Protein AF-A0A923MKR8-F1 (afdb_monomer)

InterPro domains:
  IPR011204 Virulence protein RhuM-like [PF13310] (2-56)

Solvent-accessible surface area (backbone atoms only — not comparable to full-atom values): 5136 Å² total; per-residue (Å²): 115,64,75,82,70,70,60,87,75,53,78,69,57,51,51,56,52,51,54,51,52,36,53,74,71,71,41,80,77,76,88,57,76,82,76,65,51,71,68,59,51,52,52,52,52,52,52,53,48,50,55,50,48,58,57,48,71,72,47,75,49,72,69,54,49,54,50,52,53,50,51,54,57,49,52,54,52,50,55,60,56,70,78,101

Sequence (84 aa):
MQARRRIPMYMSDWIDTLDGFLKLSKHEILTHAGKISAAAAEKKAKEEYRKYKELQSAELSRGEKDYIAALESAEQKMLKKSDQ

Organism: NCBI:txid2763042

Radius of gyration: 29.44 Å; Cα contacts (8 Å, |Δi|>4): 11; chains: 1; bounding box: 64×30×73 Å

Structure (mmCIF, N/CA/C/O backbone):
data_AF-A0A923MKR8-F1
#
_entry.id   AF-A0A923MKR8-F1
#
loop_
_atom_site.group_PDB
_atom_site.id
_atom_site.type_symbol
_atom_site.label_atom_id
_atom_site.label_alt_id
_atom_site.label_comp_id
_atom_site.label_asym_id
_atom_site.label_entity_id
_atom_site.label_seq_id
_atom_site.pdbx_PDB_ins_code
_atom_site.Cartn_x
_atom_site.Cartn_y
_atom_site.Cartn_z
_atom_site.occupancy
_atom_site.B_iso_or_equiv
_atom_site.auth_seq_id
_atom_site.auth_comp_id
_atom_site.auth_asym_id
_atom_site.auth_atom_id
_atom_site.pdbx_PDB_model_num
ATOM 1 N N . MET A 1 1 ? 30.720 17.843 -9.900 1.00 57.28 1 MET A N 1
ATOM 2 C CA . MET A 1 1 ? 29.829 17.905 -11.080 1.00 57.28 1 MET A CA 1
ATOM 3 C C . MET A 1 1 ? 30.592 17.424 -12.307 1.00 57.28 1 MET A C 1
ATOM 5 O O . MET A 1 1 ? 31.501 18.124 -12.743 1.00 57.28 1 MET A O 1
ATOM 9 N N . GLN A 1 2 ? 30.282 16.229 -12.819 1.00 59.53 2 GLN A N 1
ATOM 10 C CA . GLN A 1 2 ? 30.979 15.592 -13.954 1.00 59.53 2 GLN A CA 1
ATOM 11 C C . GLN A 1 2 ? 30.995 16.469 -15.224 1.00 59.53 2 GLN A C 1
ATOM 13 O O . GLN A 1 2 ? 32.000 16.486 -15.928 1.00 59.53 2 GLN A O 1
ATOM 18 N N . ALA A 1 3 ? 29.980 17.320 -15.422 1.00 60.59 3 ALA A N 1
ATOM 19 C CA . ALA A 1 3 ? 29.939 18.325 -16.492 1.00 60.59 3 ALA A CA 1
ATOM 20 C C . ALA A 1 3 ? 31.133 19.306 -16.478 1.00 60.59 3 ALA A C 1
ATOM 22 O O . ALA A 1 3 ? 31.657 19.670 -17.527 1.00 60.59 3 ALA A O 1
ATOM 23 N N . ARG A 1 4 ? 31.644 19.680 -15.294 1.00 68.88 4 ARG A N 1
ATOM 24 C CA . ARG A 1 4 ? 32.844 20.533 -15.172 1.00 68.88 4 ARG A CA 1
ATOM 25 C C . ARG A 1 4 ? 34.132 19.821 -15.594 1.00 68.88 4 ARG A C 1
ATOM 27 O O . ARG A 1 4 ? 35.114 20.487 -15.890 1.00 68.88 4 ARG A O 1
ATOM 34 N N . ARG A 1 5 ? 34.131 18.484 -15.616 1.00 76.06 5 ARG A N 1
ATOM 35 C CA . ARG A 1 5 ? 35.278 17.652 -16.012 1.00 76.06 5 ARG A CA 1
ATOM 36 C C . ARG A 1 5 ? 35.278 17.313 -17.509 1.00 76.06 5 ARG A C 1
ATOM 38 O O . ARG A 1 5 ? 36.162 16.586 -17.938 1.00 76.06 5 ARG A O 1
ATOM 45 N N . ARG A 1 6 ? 34.318 17.841 -18.291 1.00 70.50 6 ARG A N 1
ATOM 46 C CA . ARG A 1 6 ? 34.162 17.601 -19.74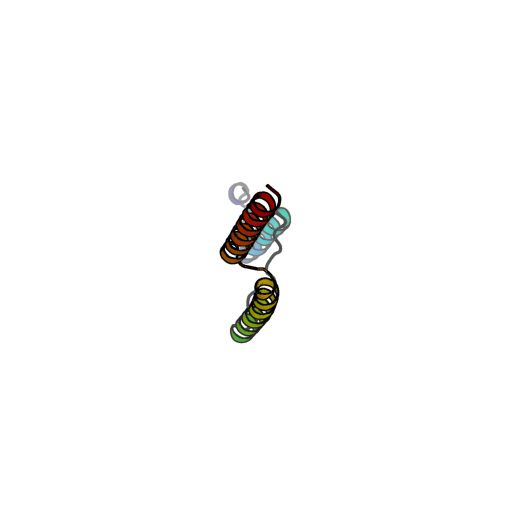3 1.00 70.50 6 ARG A CA 1
ATOM 47 C C . ARG A 1 6 ? 34.142 16.118 -20.131 1.00 70.50 6 ARG A C 1
ATOM 49 O O . ARG A 1 6 ? 34.567 15.765 -21.223 1.00 70.50 6 ARG A O 1
ATOM 56 N N . ILE A 1 7 ? 33.653 15.256 -19.245 1.00 75.50 7 ILE A N 1
ATOM 57 C CA . ILE A 1 7 ? 33.461 13.845 -19.571 1.00 75.50 7 ILE A CA 1
ATOM 58 C C . 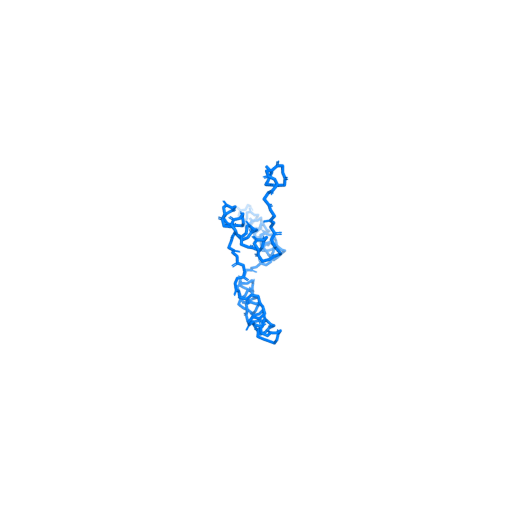ILE A 1 7 ? 32.135 13.764 -20.335 1.00 75.50 7 ILE A C 1
ATOM 60 O O . ILE A 1 7 ? 31.101 14.079 -19.736 1.00 75.50 7 ILE A O 1
ATOM 64 N N . PRO A 1 8 ? 32.143 13.436 -21.639 1.00 74.62 8 PRO A N 1
ATOM 65 C CA . PRO A 1 8 ? 30.906 13.210 -22.366 1.00 74.62 8 PRO A CA 1
ATOM 66 C C . PRO A 1 8 ? 30.213 11.991 -21.758 1.00 74.62 8 PRO A C 1
ATOM 68 O O . PRO A 1 8 ? 30.853 10.976 -21.495 1.00 74.62 8 PRO A O 1
ATOM 71 N N . MET A 1 9 ? 28.919 12.126 -21.501 1.00 78.62 9 MET A N 1
ATOM 72 C CA . MET A 1 9 ? 28.090 11.069 -20.938 1.00 78.62 9 MET A CA 1
ATOM 73 C C . MET A 1 9 ? 26.914 10.833 -21.869 1.00 78.62 9 MET A C 1
ATOM 75 O O . MET A 1 9 ? 26.304 11.795 -22.350 1.00 78.62 9 MET A O 1
ATOM 79 N N . TYR A 1 10 ? 26.593 9.569 -22.100 1.00 82.44 10 TYR A N 1
ATOM 80 C CA . TYR A 1 10 ? 25.436 9.176 -22.888 1.00 82.44 10 TYR A CA 1
ATOM 81 C C . TYR A 1 10 ? 24.217 8.982 -21.984 1.00 82.44 10 TYR A C 1
ATOM 83 O O . TYR A 1 10 ? 24.330 8.827 -20.770 1.00 82.44 10 TYR A O 1
ATOM 91 N N . MET A 1 11 ? 23.020 8.994 -22.575 1.00 79.25 11 MET A N 1
ATOM 92 C CA . MET A 1 11 ? 21.774 8.785 -21.823 1.00 79.25 11 MET A CA 1
ATOM 93 C C . MET A 1 11 ? 21.742 7.434 -21.089 1.00 79.25 11 MET A C 1
ATOM 95 O O . MET A 1 11 ? 21.117 7.342 -20.039 1.00 79.25 11 MET A O 1
ATOM 99 N N . SER A 1 12 ? 22.439 6.414 -21.602 1.00 81.19 12 SER A N 1
ATOM 100 C CA . SER A 1 12 ? 22.640 5.123 -20.928 1.00 81.19 12 SER A CA 1
ATOM 101 C C . SER A 1 12 ? 23.377 5.272 -19.598 1.00 81.19 12 SER A C 1
ATOM 103 O O . SER A 1 12 ? 22.937 4.755 -18.580 1.00 81.19 12 SER A O 1
ATOM 105 N N . ASP A 1 13 ? 24.456 6.048 -19.591 1.00 80.75 13 ASP A N 1
ATOM 106 C CA . ASP A 1 13 ? 25.329 6.221 -18.430 1.00 80.75 13 ASP A CA 1
ATOM 107 C C . ASP A 1 13 ? 24.615 7.002 -17.311 1.00 80.75 13 ASP A C 1
ATOM 109 O O . ASP A 1 13 ? 24.853 6.795 -16.118 1.00 80.75 13 ASP A O 1
ATOM 113 N N . TRP A 1 14 ? 23.687 7.889 -17.689 1.00 81.38 14 TRP A N 1
ATOM 114 C CA . TRP A 1 14 ? 22.836 8.615 -16.746 1.00 81.38 14 TRP A CA 1
ATOM 115 C C . TRP A 1 14 ? 21.898 7.698 -15.960 1.00 81.38 14 TRP A C 1
ATOM 117 O O . TRP A 1 14 ? 21.641 7.982 -14.789 1.00 81.38 14 TRP A O 1
ATOM 127 N N . ILE A 1 15 ? 21.426 6.603 -16.564 1.00 79.06 15 ILE A N 1
ATOM 128 C CA . ILE A 1 15 ? 20.569 5.615 -15.893 1.00 79.06 15 ILE A CA 1
ATOM 129 C C . ILE A 1 15 ? 21.351 4.950 -14.758 1.00 79.06 15 ILE A C 1
ATOM 131 O O . ILE A 1 15 ? 20.918 4.998 -13.608 1.00 79.06 15 ILE A O 1
ATOM 135 N N . ASP A 1 16 ? 22.549 4.443 -15.049 1.00 80.69 16 ASP A N 1
ATOM 136 C CA . ASP A 1 16 ? 23.398 3.771 -14.056 1.00 80.69 16 ASP A CA 1
ATOM 137 C C . ASP A 1 16 ? 23.809 4.705 -12.913 1.00 80.69 16 ASP A C 1
ATOM 139 O O . ASP A 1 16 ? 23.875 4.312 -11.744 1.00 80.69 16 ASP A O 1
ATOM 143 N N . THR A 1 17 ? 24.065 5.973 -13.239 1.00 81.69 17 THR A N 1
ATOM 144 C CA . THR A 1 17 ? 24.442 6.976 -12.241 1.00 81.69 17 THR A CA 1
ATOM 145 C C . THR A 1 17 ? 23.275 7.278 -11.294 1.00 81.69 17 THR A C 1
ATOM 147 O O . THR A 1 17 ? 23.471 7.330 -10.077 1.00 81.69 17 THR A O 1
ATOM 150 N N . LEU A 1 18 ? 22.058 7.444 -11.827 1.00 80.19 18 LEU A N 1
ATOM 151 C CA . LEU A 1 18 ? 20.837 7.665 -11.040 1.00 80.19 18 LEU A CA 1
ATOM 152 C C . LEU A 1 18 ? 20.494 6.453 -10.169 1.00 80.19 18 LEU A C 1
ATOM 154 O O . LEU A 1 18 ? 20.221 6.614 -8.978 1.00 80.19 18 LEU A O 1
ATOM 158 N N . ASP A 1 19 ? 20.595 5.250 -10.725 1.00 75.94 19 ASP A N 1
ATOM 159 C CA . ASP A 1 19 ? 20.431 3.999 -9.986 1.00 75.94 19 ASP A CA 1
ATOM 160 C C . ASP A 1 19 ? 21.454 3.887 -8.842 1.00 75.94 19 ASP A C 1
ATOM 162 O O . ASP A 1 19 ? 21.120 3.498 -7.718 1.00 75.94 19 ASP A O 1
ATOM 166 N N . GLY A 1 20 ? 22.701 4.302 -9.079 1.00 78.88 20 GLY A N 1
ATOM 167 C CA . GLY A 1 20 ? 23.732 4.411 -8.046 1.00 78.88 20 GLY A CA 1
ATOM 168 C C . GLY A 1 20 ? 23.362 5.381 -6.917 1.00 78.88 20 GLY A C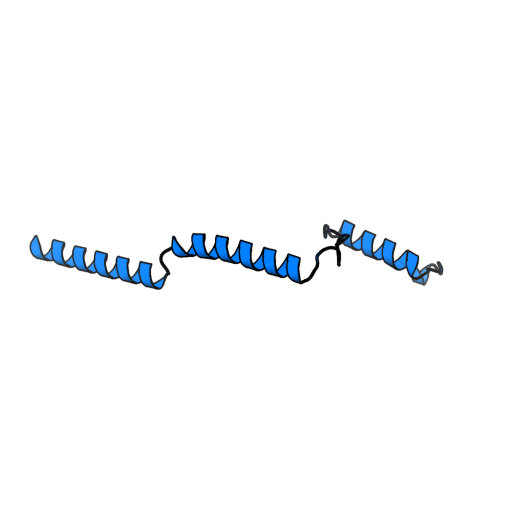 1
ATOM 169 O O . GLY A 1 20 ? 23.546 5.056 -5.741 1.00 78.88 20 GLY A O 1
ATOM 170 N N . PHE A 1 21 ? 22.790 6.544 -7.247 1.00 77.06 21 PHE A N 1
ATOM 171 C CA . PHE A 1 21 ? 22.303 7.507 -6.252 1.00 77.06 21 PHE A CA 1
ATOM 172 C C . PHE A 1 21 ? 21.138 6.958 -5.418 1.00 77.06 21 PHE A C 1
ATOM 174 O O . PHE A 1 21 ? 21.120 7.161 -4.203 1.00 77.06 21 PHE A O 1
ATOM 181 N N . LEU A 1 22 ? 20.198 6.239 -6.038 1.00 75.38 22 LEU A N 1
ATOM 182 C CA . LEU A 1 22 ? 19.066 5.617 -5.340 1.00 75.38 22 LEU A CA 1
ATOM 183 C C . LEU A 1 22 ? 19.527 4.520 -4.365 1.00 75.38 22 LEU A C 1
ATOM 185 O O . LEU A 1 22 ? 19.089 4.488 -3.214 1.00 75.38 22 LEU A O 1
ATOM 189 N N . LYS A 1 23 ? 20.491 3.682 -4.770 1.00 70.94 23 LYS A N 1
ATOM 190 C CA . LYS A 1 23 ? 21.105 2.681 -3.876 1.00 70.94 23 LYS A CA 1
ATOM 191 C C . LYS A 1 23 ? 21.803 3.331 -2.679 1.00 70.94 23 LYS A C 1
ATOM 193 O O . LYS A 1 23 ? 21.682 2.844 -1.555 1.00 70.94 23 LYS A O 1
ATOM 198 N N . LEU A 1 24 ? 22.520 4.436 -2.902 1.00 67.50 24 LEU A N 1
ATOM 199 C CA . LEU A 1 24 ? 23.225 5.167 -1.844 1.00 67.50 24 LEU A CA 1
ATOM 200 C C . LEU A 1 24 ? 22.255 5.809 -0.837 1.00 67.50 24 LEU A C 1
ATOM 202 O O . LEU A 1 24 ? 22.552 5.854 0.356 1.00 67.50 24 LEU A O 1
ATOM 206 N N . SER A 1 25 ? 21.078 6.251 -1.290 1.00 70.81 25 SER A N 1
ATOM 207 C CA . SER A 1 25 ? 20.015 6.781 -0.427 1.00 70.81 25 SER A CA 1
ATOM 208 C C . SER A 1 25 ? 19.172 5.691 0.257 1.00 70.81 25 SER A C 1
ATOM 210 O O . SER A 1 25 ? 18.136 6.009 0.842 1.00 70.81 25 SER A O 1
ATOM 212 N N . LYS A 1 26 ? 19.608 4.419 0.204 1.00 64.69 26 LYS A N 1
ATOM 213 C CA . LYS A 1 26 ? 18.902 3.224 0.709 1.00 64.69 26 LYS A CA 1
ATOM 214 C C . LYS A 1 26 ? 17.498 3.025 0.126 1.00 64.69 26 LYS A C 1
ATOM 216 O O . LYS A 1 26 ? 16.694 2.309 0.716 1.00 64.69 26 LYS A O 1
ATOM 221 N N . HIS A 1 27 ? 17.191 3.643 -1.011 1.00 64.69 27 HIS A N 1
ATOM 222 C CA . HIS A 1 27 ? 15.952 3.368 -1.722 1.00 64.69 27 HIS A CA 1
ATOM 223 C C . HIS A 1 27 ? 16.176 2.163 -2.634 1.00 64.69 27 HIS A C 1
ATOM 225 O O . HIS A 1 27 ? 17.135 2.115 -3.407 1.00 64.69 27 HIS A O 1
ATOM 231 N N . GLU A 1 28 ? 15.300 1.167 -2.536 1.00 64.19 28 GLU A N 1
ATOM 232 C CA . GLU A 1 28 ? 15.328 0.048 -3.468 1.00 64.19 28 GLU A CA 1
ATOM 233 C C . GLU A 1 28 ? 14.942 0.539 -4.864 1.00 64.19 28 GLU A C 1
ATOM 235 O O . GLU A 1 28 ? 13.926 1.212 -5.055 1.00 64.19 28 GLU A O 1
ATOM 240 N N . ILE A 1 29 ? 15.761 0.200 -5.859 1.00 65.12 29 ILE A N 1
ATOM 241 C CA . ILE A 1 29 ? 15.420 0.466 -7.254 1.00 65.12 29 ILE A CA 1
ATOM 242 C C . ILE A 1 29 ? 14.269 -0.459 -7.634 1.00 65.12 29 ILE A C 1
ATOM 244 O O . ILE A 1 29 ? 14.347 -1.679 -7.464 1.00 65.12 29 ILE A O 1
ATOM 248 N N . LEU A 1 30 ? 13.216 0.119 -8.208 1.00 65.69 30 LEU A N 1
ATOM 249 C CA . LEU A 1 30 ? 12.041 -0.608 -8.671 1.00 65.69 30 LEU A CA 1
ATOM 250 C C . LEU A 1 30 ? 12.351 -1.399 -9.957 1.00 65.69 30 LEU A C 1
ATOM 252 O O . LEU A 1 30 ? 11.893 -1.071 -11.047 1.00 65.69 30 LEU A O 1
ATOM 256 N N . THR A 1 31 ? 13.106 -2.490 -9.837 1.00 66.44 31 THR A N 1
ATOM 257 C CA . THR A 1 31 ? 13.521 -3.354 -10.966 1.00 66.44 31 THR A CA 1
ATOM 258 C C . THR A 1 31 ? 12.378 -4.199 -11.556 1.00 66.44 31 THR A C 1
ATOM 260 O O . THR A 1 31 ? 12.581 -5.019 -12.454 1.00 66.44 31 THR A O 1
ATOM 263 N N . HIS A 1 32 ? 11.163 -4.070 -11.020 1.00 63.00 32 HIS A N 1
ATOM 264 C CA . HIS A 1 32 ? 9.989 -4.865 -11.397 1.00 63.00 32 HIS A CA 1
ATOM 265 C C . HIS A 1 32 ? 8.852 -4.010 -11.966 1.00 63.00 32 HIS A C 1
ATOM 267 O O . HIS A 1 32 ? 7.741 -4.519 -12.132 1.00 63.00 32 HIS A O 1
ATOM 273 N N . ALA A 1 33 ? 9.099 -2.721 -12.220 1.00 62.34 33 ALA A N 1
ATOM 274 C CA . ALA A 1 33 ? 8.099 -1.820 -12.775 1.00 62.34 33 ALA A CA 1
ATOM 275 C C . ALA A 1 33 ? 7.485 -2.436 -14.048 1.00 62.34 33 ALA A C 1
ATOM 277 O O . ALA A 1 33 ? 8.202 -2.854 -14.953 1.00 62.34 33 ALA A O 1
ATOM 278 N N . GLY A 1 34 ? 6.157 -2.573 -14.079 1.00 63.66 34 GLY A N 1
ATOM 279 C CA . GLY A 1 34 ? 5.429 -3.159 -15.212 1.00 63.66 34 GLY A CA 1
ATOM 280 C C . GLY A 1 34 ? 5.373 -4.693 -15.279 1.00 63.66 34 GLY A C 1
ATOM 281 O O . GLY A 1 34 ? 4.688 -5.217 -16.152 1.00 63.66 34 GLY A O 1
ATOM 282 N N . LYS A 1 35 ? 6.010 -5.442 -14.362 1.00 65.56 35 LYS A N 1
ATOM 283 C CA . LYS A 1 35 ? 5.876 -6.918 -14.319 1.00 65.56 35 LYS A CA 1
ATOM 284 C C . LYS A 1 35 ? 4.506 -7.389 -13.818 1.00 65.56 35 LYS A C 1
ATOM 286 O O . LYS A 1 35 ? 4.128 -8.533 -14.047 1.00 65.56 35 LYS A O 1
ATOM 291 N N . ILE A 1 36 ? 3.776 -6.525 -13.114 1.00 71.62 36 ILE A N 1
ATOM 292 C CA . ILE A 1 36 ? 2.462 -6.831 -12.543 1.00 71.62 36 ILE A CA 1
ATOM 293 C C . ILE A 1 36 ? 1.399 -6.136 -13.393 1.00 71.62 36 ILE A C 1
ATOM 295 O O . ILE A 1 36 ? 1.431 -4.918 -13.558 1.00 71.62 36 ILE A O 1
ATOM 299 N N . SER A 1 37 ? 0.454 -6.911 -13.930 1.00 81.06 37 SER A N 1
ATOM 300 C CA . SER A 1 37 ? -0.689 -6.362 -14.661 1.00 81.06 37 SER A CA 1
ATOM 301 C C . SER A 1 37 ? -1.628 -5.602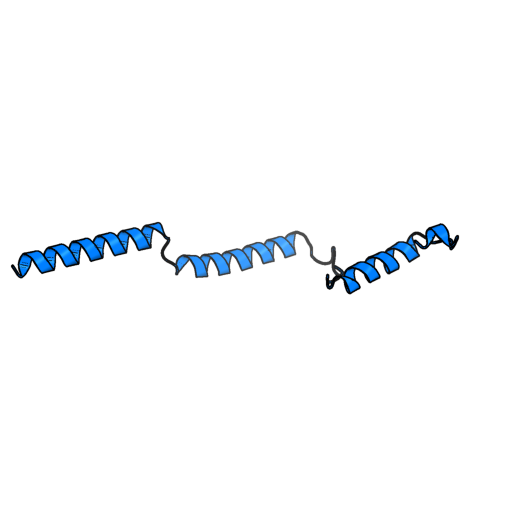 -13.721 1.00 81.06 37 SER A C 1
ATOM 303 O O . SER A 1 37 ? -1.728 -5.919 -12.533 1.00 81.06 37 SER A O 1
ATOM 30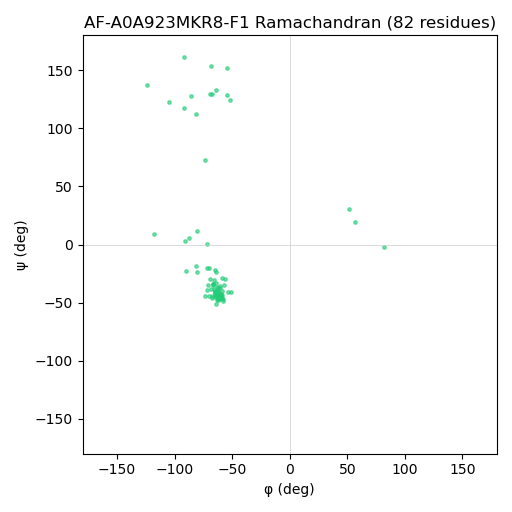5 N N . ALA A 1 38 ? -2.375 -4.632 -14.255 1.00 81.50 38 ALA A N 1
ATOM 306 C CA . ALA A 1 38 ? -3.364 -3.879 -13.479 1.00 81.50 38 ALA A CA 1
ATOM 307 C C . ALA A 1 38 ? -4.365 -4.806 -12.760 1.00 81.50 38 ALA A C 1
ATOM 309 O O . ALA A 1 38 ? -4.645 -4.618 -11.580 1.00 81.50 38 ALA A O 1
ATOM 310 N N . ALA A 1 39 ? -4.814 -5.870 -13.435 1.00 85.12 39 ALA A N 1
ATOM 311 C CA . ALA A 1 39 ? -5.714 -6.867 -12.859 1.00 85.12 39 ALA A CA 1
ATOM 312 C C . ALA A 1 39 ? -5.090 -7.626 -11.672 1.00 85.12 39 ALA A C 1
ATOM 314 O O . ALA A 1 39 ? -5.759 -7.874 -10.668 1.00 85.12 39 ALA A O 1
ATOM 315 N N . ALA A 1 40 ? -3.803 -7.979 -11.754 1.00 84.94 40 ALA A N 1
ATOM 316 C CA . ALA A 1 40 ? -3.099 -8.638 -10.655 1.00 84.94 40 ALA A CA 1
ATOM 317 C C . ALA A 1 40 ? -2.908 -7.697 -9.452 1.00 84.94 40 ALA A C 1
ATOM 319 O O . ALA A 1 40 ? -3.072 -8.122 -8.306 1.00 84.94 40 ALA A O 1
ATOM 320 N N . ALA A 1 41 ? -2.621 -6.416 -9.704 1.00 85.38 41 ALA A N 1
ATOM 321 C CA . ALA A 1 41 ? -2.534 -5.397 -8.661 1.00 85.38 41 ALA A CA 1
ATOM 322 C C . ALA A 1 41 ? -3.890 -5.168 -7.972 1.00 85.38 41 ALA A C 1
ATOM 324 O O . ALA A 1 41 ? -3.959 -5.151 -6.744 1.00 85.38 41 ALA A O 1
ATOM 325 N N . GLU A 1 42 ? -4.976 -5.068 -8.745 1.00 89.75 42 GLU A N 1
ATOM 326 C CA . GLU A 1 42 ? -6.332 -4.891 -8.218 1.00 89.75 42 GLU A CA 1
ATOM 327 C C . GLU A 1 42 ? -6.776 -6.090 -7.374 1.00 89.75 42 GLU A C 1
ATOM 329 O O . GLU A 1 42 ? -7.320 -5.915 -6.281 1.00 89.75 42 GLU A O 1
ATOM 334 N N . LYS A 1 43 ? -6.496 -7.317 -7.835 1.00 92.94 43 LYS A N 1
ATOM 335 C CA . LYS A 1 43 ? -6.780 -8.534 -7.065 1.00 92.94 43 LYS A CA 1
ATOM 336 C C . LYS A 1 43 ? -6.065 -8.511 -5.713 1.00 92.94 43 LYS A C 1
ATOM 338 O O . LYS A 1 43 ? -6.707 -8.734 -4.688 1.00 92.94 43 LYS A O 1
ATOM 343 N N . LYS A 1 44 ? -4.766 -8.195 -5.707 1.00 90.94 44 LYS A N 1
ATOM 344 C CA . LYS A 1 44 ? -3.972 -8.114 -4.473 1.00 90.94 44 LYS A CA 1
ATOM 345 C C . LYS A 1 44 ? -4.510 -7.034 -3.532 1.00 90.94 44 LYS A C 1
ATOM 347 O O . LYS A 1 44 ? -4.659 -7.285 -2.343 1.00 90.94 44 LYS A O 1
ATOM 352 N N . ALA A 1 45 ? -4.860 -5.861 -4.060 1.00 91.69 45 ALA A N 1
ATOM 353 C CA . ALA A 1 45 ? -5.439 -4.780 -3.266 1.00 91.69 45 ALA A CA 1
ATOM 354 C C . ALA A 1 45 ? -6.761 -5.197 -2.597 1.00 91.69 45 ALA A C 1
ATOM 356 O O . ALA A 1 45 ? -6.954 -4.949 -1.408 1.00 91.69 45 ALA A O 1
ATOM 357 N N . LYS A 1 46 ? -7.648 -5.881 -3.333 1.00 94.50 46 LYS A N 1
ATOM 358 C CA . LYS A 1 46 ? -8.915 -6.398 -2.789 1.00 94.50 46 LYS A CA 1
ATOM 359 C C . LYS A 1 46 ? -8.696 -7.466 -1.714 1.00 94.50 46 LYS A C 1
ATOM 361 O O . LYS A 1 46 ? -9.396 -7.449 -0.703 1.00 94.50 46 LYS A O 1
ATOM 366 N N . GLU A 1 47 ? -7.737 -8.371 -1.906 1.00 95.12 47 GLU A N 1
ATOM 367 C CA . GLU A 1 47 ? -7.391 -9.394 -0.908 1.00 95.12 47 GLU A CA 1
ATOM 368 C C . GLU A 1 47 ? -6.857 -8.776 0.390 1.00 95.12 47 GLU A C 1
ATOM 370 O O . GLU A 1 47 ? -7.339 -9.122 1.469 1.00 95.12 47 GLU A O 1
ATOM 375 N N . GLU A 1 48 ? -5.915 -7.835 0.302 1.00 92.94 48 GLU A N 1
ATOM 376 C CA . GLU A 1 48 ? -5.370 -7.156 1.485 1.00 92.94 48 GLU A CA 1
ATOM 377 C C . GLU A 1 48 ? -6.428 -6.297 2.190 1.00 92.94 48 GLU A C 1
ATOM 379 O O . GLU A 1 48 ? -6.515 -6.306 3.418 1.00 92.94 48 GLU A O 1
ATOM 384 N N . TYR A 1 49 ? -7.304 -5.626 1.435 1.00 91.56 49 TYR A N 1
ATOM 385 C CA . TYR A 1 49 ? -8.424 -4.888 2.016 1.00 91.56 49 TYR A CA 1
ATOM 386 C C . TYR A 1 49 ? -9.388 -5.803 2.778 1.00 91.56 49 TYR A C 1
ATOM 388 O O . TYR A 1 49 ? -9.854 -5.436 3.855 1.00 91.56 49 TYR A O 1
ATOM 396 N N . ARG A 1 50 ? -9.671 -7.007 2.263 1.00 91.69 50 ARG A N 1
ATOM 397 C CA . ARG A 1 50 ? -10.528 -7.971 2.965 1.00 91.69 50 ARG A CA 1
ATOM 398 C C . ARG A 1 50 ? -9.912 -8.390 4.301 1.00 91.69 50 ARG A C 1
ATOM 400 O O . ARG A 1 50 ? -10.610 -8.335 5.308 1.00 91.69 50 ARG A O 1
ATOM 407 N N . LYS A 1 51 ? -8.614 -8.719 4.321 1.00 90.44 51 LYS A N 1
ATOM 408 C CA . LYS A 1 51 ? -7.885 -9.047 5.562 1.00 90.44 51 LYS A CA 1
ATOM 409 C C . LYS A 1 51 ? -7.931 -7.891 6.562 1.00 90.44 51 LYS A C 1
ATOM 411 O O . LYS A 1 51 ? -8.225 -8.098 7.733 1.00 90.44 51 LYS A O 1
ATOM 416 N N . TYR A 1 52 ? -7.681 -6.667 6.094 1.00 88.19 52 TYR A N 1
ATOM 417 C CA . TYR A 1 52 ? -7.761 -5.475 6.936 1.00 88.19 52 TYR A CA 1
ATOM 418 C C . TYR A 1 52 ? -9.170 -5.268 7.501 1.00 88.19 52 TYR A C 1
ATOM 420 O O . TYR A 1 52 ? -9.322 -4.984 8.683 1.00 88.19 52 TYR A O 1
ATOM 428 N N . LYS A 1 53 ? -10.207 -5.440 6.675 1.00 87.62 53 LYS A N 1
ATOM 429 C CA . LYS A 1 53 ? -11.603 -5.293 7.093 1.00 87.62 53 LYS A CA 1
ATOM 430 C C . LYS A 1 53 ? -12.009 -6.341 8.129 1.00 87.62 53 LYS A C 1
ATOM 432 O O . LYS A 1 53 ? -12.713 -5.996 9.069 1.00 87.62 53 LYS A O 1
ATOM 437 N N . GLU A 1 54 ? -11.567 -7.587 7.973 1.00 85.19 54 GLU A N 1
ATOM 438 C CA . GLU A 1 54 ? -11.768 -8.644 8.973 1.00 85.19 54 GLU A CA 1
ATOM 439 C C . GLU A 1 54 ? -11.109 -8.264 10.309 1.00 85.19 54 GLU A C 1
ATOM 441 O O . GLU A 1 54 ? -11.772 -8.305 11.344 1.00 85.19 54 GLU A O 1
ATOM 446 N N . LEU A 1 55 ? -9.859 -7.788 10.286 1.00 80.94 55 LEU A N 1
ATOM 447 C CA . LEU A 1 55 ? -9.165 -7.306 11.488 1.00 80.94 55 LEU A CA 1
ATOM 448 C C . LEU A 1 55 ? -9.888 -6.122 12.151 1.00 80.94 55 LEU A C 1
ATOM 450 O O . LEU A 1 55 ? -10.089 -6.127 13.360 1.00 80.94 55 LEU A O 1
ATOM 454 N N . GLN A 1 56 ? -10.323 -5.136 11.364 1.00 74.56 56 GLN A N 1
ATOM 455 C CA . GLN A 1 56 ? -11.069 -3.974 11.859 1.00 74.56 56 GLN A CA 1
ATOM 456 C C . GLN A 1 56 ? -12.446 -4.341 12.405 1.00 74.56 56 GLN A C 1
ATOM 458 O O . GLN A 1 56 ? -12.881 -3.746 13.376 1.00 74.56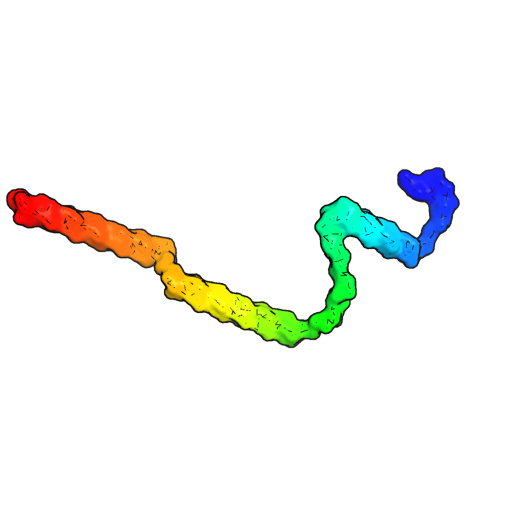 56 GLN A O 1
ATOM 463 N N . SER A 1 57 ? -13.129 -5.334 11.830 1.00 68.56 57 SER A N 1
ATOM 464 C CA . SER A 1 57 ? -14.441 -5.766 12.332 1.00 68.56 57 SER A CA 1
ATOM 465 C C . SER A 1 57 ? -14.388 -6.365 13.741 1.00 68.56 57 SER A C 1
ATOM 467 O O . SER A 1 57 ? -15.399 -6.368 14.437 1.00 68.56 57 SER A O 1
ATOM 469 N N . ALA A 1 58 ? -13.217 -6.850 14.168 1.00 64.62 58 ALA A N 1
ATOM 470 C CA . ALA A 1 58 ? -12.987 -7.308 15.533 1.00 64.62 58 ALA A CA 1
ATOM 471 C C . ALA A 1 58 ? -12.690 -6.151 16.507 1.00 64.62 58 ALA A C 1
ATOM 473 O O . ALA A 1 58 ? -12.812 -6.324 17.720 1.00 64.62 58 ALA A O 1
ATOM 474 N N . GLU A 1 59 ? -12.312 -4.973 16.004 1.00 70.69 59 GLU A N 1
ATOM 475 C CA . GLU A 1 59 ? -12.124 -3.785 16.825 1.00 70.69 59 GLU A CA 1
ATOM 476 C C . GLU A 1 59 ? -13.418 -2.973 16.891 1.00 70.69 59 GLU A C 1
ATOM 478 O O . GLU A 1 59 ? -13.887 -2.424 15.899 1.00 70.69 59 GLU A O 1
ATOM 483 N N . LEU A 1 60 ? -13.964 -2.830 18.101 1.00 69.25 60 LEU A N 1
ATOM 484 C CA . LEU A 1 60 ? -15.026 -1.861 18.360 1.00 69.25 60 LEU A CA 1
ATOM 485 C C . LEU A 1 60 ? -14.558 -0.471 17.912 1.00 69.25 60 LEU A C 1
ATOM 487 O O . LEU A 1 60 ? -13.479 0.003 18.309 1.00 69.25 60 LEU A O 1
ATOM 491 N N . SER A 1 61 ? -15.388 0.186 17.107 1.00 75.81 61 SER A N 1
ATOM 492 C CA . SER A 1 61 ? -15.199 1.572 16.703 1.00 75.81 61 SER A CA 1
ATOM 493 C C . SER A 1 61 ? -15.046 2.450 17.940 1.00 75.81 61 SER A C 1
ATOM 495 O O . SER A 1 61 ? -15.587 2.164 19.011 1.00 75.81 61 SER A O 1
ATOM 497 N N . ARG A 1 62 ? -14.329 3.569 17.804 1.00 76.50 62 ARG A N 1
ATOM 498 C CA . ARG A 1 62 ? -14.156 4.536 18.897 1.00 76.50 62 ARG A CA 1
ATOM 499 C C . ARG A 1 62 ? -15.501 4.936 19.519 1.00 76.50 62 ARG A C 1
ATOM 501 O O . ARG A 1 62 ? -15.612 4.958 20.736 1.00 76.50 62 ARG A O 1
ATOM 508 N N . GLY A 1 63 ? -16.527 5.145 18.691 1.00 81.75 63 GLY A N 1
ATOM 509 C CA . GLY A 1 63 ? -17.873 5.471 19.173 1.00 81.75 63 GLY A CA 1
ATOM 510 C C . GLY A 1 63 ? -18.550 4.335 19.948 1.00 81.75 63 GLY A C 1
ATOM 511 O O . GLY A 1 63 ? -19.261 4.597 20.912 1.00 81.75 63 GLY A O 1
ATOM 512 N N . GLU A 1 64 ? -18.304 3.077 19.577 1.00 79.38 64 GLU A N 1
ATOM 513 C CA . GLU A 1 64 ? -18.848 1.912 20.288 1.00 79.38 64 GLU A CA 1
ATOM 514 C C . GLU A 1 64 ? -18.155 1.720 21.643 1.00 79.38 64 GLU A C 1
ATOM 516 O O . GLU A 1 64 ? -18.818 1.444 22.641 1.00 79.38 64 GLU A O 1
ATOM 521 N N . LYS A 1 65 ? -16.836 1.950 21.707 1.00 84.50 65 LYS A N 1
ATOM 522 C CA . LYS A 1 65 ? -16.065 1.947 22.962 1.00 84.50 65 LYS A CA 1
ATOM 523 C C . LYS A 1 65 ? -16.546 3.034 23.922 1.00 84.50 65 LYS A C 1
ATOM 525 O O . LYS A 1 65 ? -16.774 2.754 25.097 1.00 84.50 65 LYS A O 1
ATOM 530 N N . ASP A 1 66 ? -16.746 4.248 23.412 1.00 86.94 66 ASP A N 1
ATOM 531 C CA . ASP A 1 66 ? -17.238 5.378 24.205 1.00 86.94 66 ASP A CA 1
ATOM 532 C C . ASP A 1 66 ? -18.664 5.112 24.734 1.00 86.94 66 ASP A C 1
ATOM 534 O O . ASP A 1 66 ? -18.979 5.453 25.876 1.00 86.94 66 ASP A O 1
ATOM 538 N N . TYR A 1 67 ? -19.516 4.447 23.943 1.00 88.19 67 TYR A N 1
ATOM 539 C CA . TYR A 1 67 ? -20.869 4.060 24.354 1.00 88.19 67 TYR A CA 1
ATOM 540 C C . TYR A 1 67 ? -20.876 2.995 25.460 1.00 88.19 67 TYR A C 1
ATOM 542 O O . TYR A 1 67 ? -21.584 3.156 26.455 1.00 88.19 67 TYR A O 1
ATOM 550 N N . ILE A 1 68 ? -20.065 1.940 25.328 1.00 88.69 68 ILE A N 1
ATOM 551 C CA . ILE A 1 68 ? -19.934 0.894 26.357 1.00 88.69 68 ILE A CA 1
ATOM 552 C C . ILE A 1 68 ? -19.427 1.502 27.670 1.00 88.69 68 ILE A C 1
ATOM 554 O O . ILE A 1 68 ? -20.036 1.286 28.716 1.00 88.69 68 ILE A O 1
ATOM 558 N N . ALA A 1 69 ? -18.395 2.348 27.615 1.00 89.94 69 ALA A N 1
ATOM 559 C CA . ALA A 1 69 ? -17.871 3.030 28.798 1.00 89.94 69 ALA A CA 1
ATOM 560 C C . ALA A 1 69 ? -18.924 3.932 29.471 1.00 89.94 69 ALA A C 1
ATOM 562 O O . ALA A 1 69 ? -18.999 4.015 30.701 1.00 89.94 69 ALA A O 1
ATOM 563 N N . ALA A 1 70 ? -19.774 4.598 28.680 1.00 91.31 70 ALA A N 1
ATOM 564 C CA . ALA A 1 70 ? -20.880 5.387 29.209 1.00 91.31 70 ALA A CA 1
ATOM 565 C C . ALA A 1 70 ? -21.908 4.509 29.945 1.00 91.31 70 ALA A C 1
ATOM 567 O O . ALA A 1 70 ? -22.317 4.874 31.052 1.00 91.31 70 ALA A O 1
ATOM 568 N N . LEU A 1 71 ? -22.277 3.352 29.379 1.00 91.44 71 LEU A N 1
ATOM 569 C CA . LEU A 1 71 ? -23.187 2.388 30.008 1.00 91.44 71 LEU A CA 1
ATOM 570 C C . LEU A 1 71 ? -22.616 1.821 31.315 1.00 91.44 71 LEU A C 1
ATOM 572 O O . LEU A 1 71 ? -23.299 1.868 32.338 1.00 91.44 71 LEU A O 1
ATOM 576 N N . GLU A 1 72 ? -21.355 1.386 31.320 1.00 91.56 72 GLU A N 1
ATOM 577 C CA . GLU A 1 72 ? -20.668 0.886 32.523 1.00 91.56 72 GLU A CA 1
ATOM 578 C C . GLU A 1 72 ? -20.623 1.954 33.627 1.00 91.56 72 GLU A C 1
ATOM 580 O O . GLU A 1 72 ? -20.911 1.689 34.796 1.00 91.56 72 GLU A O 1
ATOM 585 N N . SER A 1 73 ? -20.321 3.207 33.267 1.00 89.56 73 SER A N 1
ATOM 586 C CA . SER A 1 73 ? -20.292 4.312 34.232 1.00 89.56 73 SER A CA 1
ATOM 587 C C . SER A 1 73 ? -21.672 4.625 34.826 1.00 89.56 73 SER A C 1
ATOM 589 O O . SER A 1 73 ? -21.766 5.081 35.970 1.00 89.56 73 SER A O 1
ATOM 591 N N . ALA A 1 74 ? -22.742 4.398 34.058 1.00 89.31 74 ALA A N 1
ATOM 592 C CA . ALA A 1 74 ? -24.115 4.563 34.513 1.00 89.31 74 ALA A CA 1
ATOM 593 C C . ALA A 1 74 ? -24.518 3.423 35.458 1.00 89.31 74 ALA A C 1
ATOM 595 O O . ALA A 1 74 ? -25.064 3.695 36.526 1.00 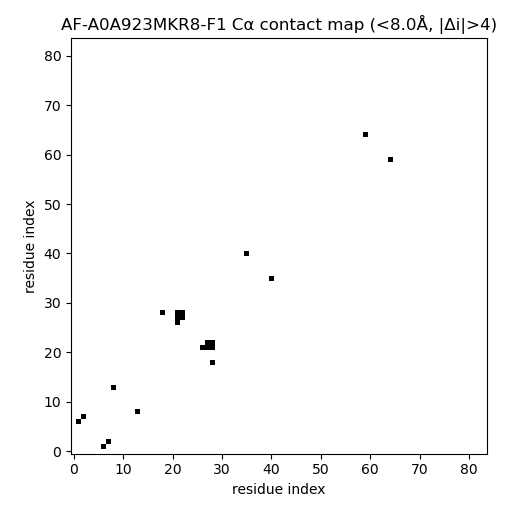89.31 74 ALA A O 1
ATOM 596 N N . GLU A 1 75 ? -24.179 2.178 35.120 1.00 88.94 75 GLU A N 1
ATOM 597 C CA . GLU A 1 75 ? -24.408 0.998 35.961 1.00 88.94 75 GLU A CA 1
ATOM 598 C C . GLU A 1 75 ? -23.717 1.136 37.328 1.00 88.94 75 GLU A C 1
ATOM 600 O O . GLU A 1 75 ? -24.355 0.993 38.372 1.00 88.94 75 GLU A O 1
ATOM 605 N N . GLN A 1 76 ? -22.446 1.549 37.343 1.00 88.69 76 GLN A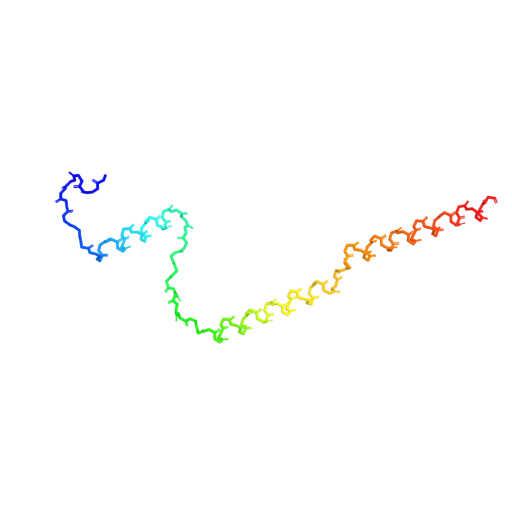 N 1
ATOM 606 C CA . GLN A 1 76 ? -21.679 1.787 38.574 1.00 88.69 76 GLN A CA 1
ATOM 607 C C . GLN A 1 76 ? -22.298 2.868 39.473 1.00 88.69 76 GLN A C 1
ATOM 609 O O . GLN A 1 76 ? -22.249 2.774 40.702 1.00 88.69 76 GLN A O 1
ATOM 614 N N . LYS A 1 77 ? -22.893 3.911 38.880 1.00 88.06 77 LYS A N 1
ATOM 615 C CA . LYS A 1 77 ? -23.611 4.950 39.636 1.00 88.06 77 LYS A CA 1
ATOM 616 C C . LYS A 1 77 ? -24.918 4.427 40.226 1.00 88.06 77 LYS A C 1
ATOM 618 O O . LYS A 1 77 ? -25.277 4.855 41.319 1.00 88.06 77 LYS A O 1
ATOM 623 N N . MET A 1 78 ? -25.614 3.531 39.528 1.00 83.38 78 MET A N 1
ATOM 624 C CA . MET A 1 78 ? -26.846 2.915 40.026 1.00 83.38 78 MET A CA 1
ATOM 625 C C . MET A 1 78 ? -26.563 1.953 41.185 1.00 83.38 78 MET A C 1
ATOM 627 O O . MET A 1 78 ? -27.233 2.054 42.207 1.00 83.38 78 MET A O 1
ATOM 631 N N . LEU A 1 79 ? -25.528 1.112 41.075 1.00 82.56 79 LEU A N 1
ATOM 632 C CA . LEU A 1 79 ? -25.082 0.197 42.139 1.00 82.56 79 LEU A CA 1
ATOM 633 C C . LEU A 1 79 ? -24.668 0.947 43.417 1.00 82.56 79 LEU A C 1
ATOM 635 O O . LEU A 1 79 ? -25.122 0.634 44.511 1.00 82.56 79 LEU A O 1
ATOM 639 N N . LYS A 1 80 ? -23.890 2.028 43.286 1.00 80.31 80 LYS A N 1
ATOM 640 C CA . LYS A 1 80 ? -23.521 2.871 44.442 1.00 80.31 80 LYS A CA 1
ATOM 641 C C . LYS A 1 80 ? -24.705 3.575 45.103 1.00 80.31 80 LYS A C 1
ATOM 643 O O . LYS A 1 80 ? -24.597 3.974 46.255 1.00 80.31 80 LYS A O 1
ATOM 648 N N . LYS A 1 81 ? -25.800 3.775 44.367 1.00 73.06 81 LYS A N 1
ATOM 649 C CA . LYS A 1 81 ? -27.019 4.421 44.863 1.00 73.06 81 LYS A CA 1
ATOM 650 C C . LYS A 1 81 ? -28.003 3.416 45.469 1.00 73.06 81 LYS A C 1
ATOM 652 O O . LYS A 1 81 ? -28.843 3.831 46.254 1.00 73.06 81 LYS A O 1
ATOM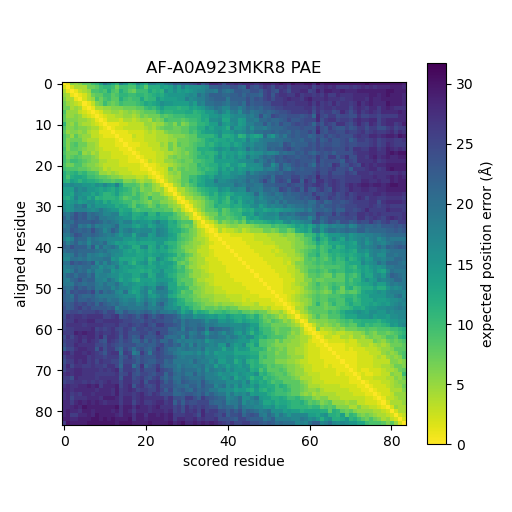 657 N N . SER A 1 82 ? -27.920 2.134 45.105 1.00 64.56 82 SER A N 1
ATOM 658 C CA . SER A 1 82 ? -28.702 1.060 45.732 1.00 64.56 82 SER A CA 1
ATOM 659 C C . SER A 1 82 ? -28.108 0.574 47.055 1.00 64.56 82 SER A C 1
ATOM 661 O O . SER A 1 82 ? -28.848 0.048 47.877 1.00 64.56 82 SER A O 1
ATOM 663 N N . ASP A 1 83 ? -26.803 0.769 47.260 1.00 58.62 83 ASP A N 1
ATOM 664 C CA . ASP A 1 83 ? -26.091 0.416 48.498 1.00 58.62 83 ASP A CA 1
ATOM 665 C C . ASP A 1 83 ? -26.113 1.539 49.567 1.00 58.62 83 ASP A C 1
ATOM 667 O O . ASP A 1 83 ? -25.443 1.419 50.595 1.00 58.62 83 ASP A O 1
ATOM 671 N N . GLN A 1 84 ? -26.854 2.635 49.332 1.00 49.00 84 GLN A N 1
ATOM 672 C CA . GLN A 1 84 ? -26.966 3.814 50.209 1.00 49.00 84 GLN A CA 1
ATOM 673 C C . GLN A 1 84 ? -28.352 3.972 50.838 1.00 49.00 84 GLN A C 1
ATOM 675 O O . GLN A 1 84 ? -29.358 3.740 50.132 1.00 49.00 84 GLN A O 1
#

Secondary structure (DSSP, 8-state):
-GGGGT----HHHHHHHHHHHHHHTTPPP-TTTTSS-HHHHHHHHHHHHHHHHHHHHTSPPHHHHHHHHHHHHHHHHHHHHH--

Foldseek 3Di:
DVVVVVDDDDPVNVVVVVCVVCVVVVHDDCPCVPVADPVNVVVVVVVVVVVVVVVVVVDDDPVRVVVVVVVVVVVVVVVVVVVD

Mean predicted aligned error: 15.0 Å

pLDDT: mean 78.25, std 10.57, range [49.0, 95.12]